Protein AF-A0A086ZD82-F1 (afdb_monomer)

Organism: NCBI:txid1437608

pLDDT: mean 82.08, std 9.77, range [43.41, 94.12]

Sequence (80 aa):
MRRYALGIVKTMHALRNRVAHHEPLVNGIPLPGENRRITLADAVQACFDLAMILDRDLYAWLMDDSTMKLVLEHEPQPNE

Secondary structure (DSSP, 8-state):
-HHHHHHHHHHHHHHHHHHHTT---TTSEEPTTSS-EE-HHHHHHHHHHHHHHH-HHHHHHHHHH-THHHHHHTSPPPP-

Structure (mmCIF, N/CA/C/O backbone):
data_AF-A0A086ZD82-F1
#
_entry.id   AF-A0A086ZD82-F1
#
loop_
_atom_site.group_PDB
_atom_site.id
_atom_site.type_symbol
_atom_site.label_atom_id
_atom_site.label_alt_id
_atom_site.label_comp_id
_atom_site.label_asym_id
_atom_site.label_entity_id
_atom_site.label_seq_id
_atom_site.pdbx_PDB_ins_code
_atom_site.Cartn_x
_atom_site.Cartn_y
_atom_site.Cartn_z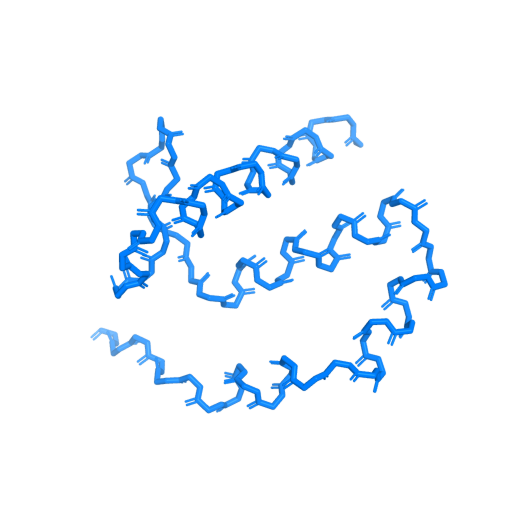
_atom_site.occupancy
_atom_site.B_iso_or_equiv
_atom_site.auth_seq_id
_atom_site.auth_comp_id
_atom_site.auth_asym_id
_atom_site.auth_atom_id
_atom_site.pdbx_PDB_model_num
ATOM 1 N N . MET A 1 1 ? 3.781 13.572 -11.426 1.00 64.38 1 MET A N 1
ATOM 2 C CA . MET A 1 1 ? 4.696 12.516 -10.935 1.00 64.38 1 MET A CA 1
ATOM 3 C C . MET A 1 1 ? 5.179 12.741 -9.495 1.00 64.38 1 MET A C 1
ATOM 5 O O . MET A 1 1 ? 4.761 11.999 -8.623 1.00 64.38 1 MET A O 1
ATOM 9 N N . ARG A 1 2 ? 5.992 13.772 -9.189 1.00 80.44 2 ARG A N 1
ATOM 10 C CA . ARG A 1 2 ? 6.615 13.950 -7.849 1.00 80.44 2 ARG A CA 1
ATOM 11 C C . ARG A 1 2 ? 5.638 14.010 -6.663 1.00 80.44 2 ARG A C 1
ATOM 13 O O . ARG A 1 2 ? 5.871 13.352 -5.660 1.00 80.44 2 ARG A O 1
ATOM 20 N N . ARG A 1 3 ? 4.544 14.776 -6.781 1.00 85.25 3 ARG A N 1
ATOM 21 C CA . ARG A 1 3 ? 3.517 14.881 -5.722 1.00 85.25 3 ARG A CA 1
ATOM 22 C C . ARG A 1 3 ? 2.790 13.557 -5.466 1.00 85.25 3 ARG A C 1
ATOM 24 O O . ARG A 1 3 ? 2.498 13.249 -4.321 1.00 85.25 3 ARG A O 1
ATOM 31 N N . TYR A 1 4 ? 2.550 12.787 -6.526 1.00 83.19 4 TYR A N 1
ATOM 32 C CA . TYR A 1 4 ? 1.904 11.476 -6.458 1.00 83.19 4 TYR A CA 1
ATOM 33 C C . TYR A 1 4 ? 2.787 10.461 -5.722 1.00 83.19 4 TYR A C 1
ATOM 35 O O . TYR A 1 4 ? 2.370 9.905 -4.713 1.00 83.19 4 TYR A O 1
ATOM 43 N N . ALA A 1 5 ? 4.052 10.332 -6.140 1.00 85.88 5 ALA A N 1
ATOM 44 C CA . ALA A 1 5 ? 5.018 9.460 -5.473 1.00 85.88 5 ALA A CA 1
ATOM 45 C C . ALA A 1 5 ? 5.230 9.844 -3.996 1.00 85.88 5 ALA A C 1
ATOM 47 O O . ALA A 1 5 ? 5.259 8.978 -3.127 1.00 85.88 5 ALA A O 1
ATOM 48 N N . LEU A 1 6 ? 5.313 11.146 -3.688 1.00 87.56 6 LEU A N 1
ATOM 49 C CA . LEU A 1 6 ? 5.408 11.622 -2.305 1.00 87.56 6 LEU A CA 1
ATOM 50 C C . LEU A 1 6 ? 4.174 11.240 -1.471 1.00 87.56 6 LEU A C 1
ATOM 52 O O . LEU A 1 6 ? 4.324 10.897 -0.301 1.00 87.56 6 LEU A O 1
ATOM 56 N N . GLY A 1 7 ? 2.974 11.305 -2.054 1.00 86.94 7 GLY A N 1
ATOM 57 C CA . GLY A 1 7 ? 1.742 10.864 -1.398 1.00 86.94 7 GLY A CA 1
ATOM 58 C C . GLY A 1 7 ? 1.800 9.386 -1.017 1.00 86.94 7 GLY A C 1
A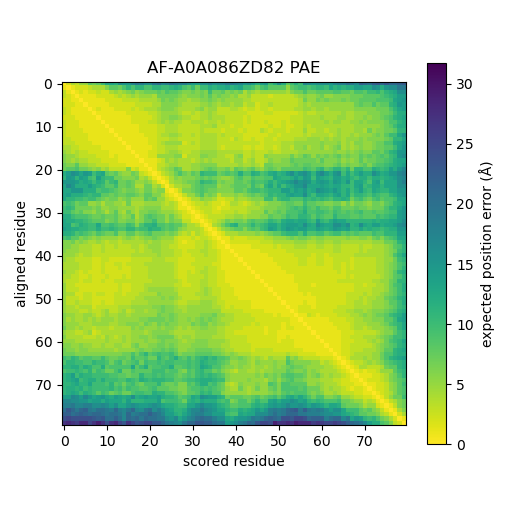TOM 59 O O . GLY A 1 7 ? 1.590 9.049 0.144 1.00 86.94 7 GLY A O 1
ATOM 60 N N . ILE A 1 8 ? 2.193 8.526 -1.958 1.00 88.12 8 ILE A N 1
ATOM 61 C CA . ILE A 1 8 ? 2.328 7.078 -1.733 1.00 88.12 8 ILE A CA 1
ATOM 62 C C . ILE A 1 8 ? 3.342 6.773 -0.628 1.00 88.12 8 ILE A C 1
ATOM 64 O O . ILE A 1 8 ? 3.042 6.028 0.302 1.00 88.12 8 ILE A O 1
ATOM 68 N N . VAL A 1 9 ? 4.526 7.394 -0.672 1.00 88.44 9 VAL A N 1
ATOM 69 C CA . VAL A 1 9 ? 5.567 7.179 0.347 1.00 88.44 9 VAL A CA 1
ATOM 70 C C . VAL A 1 9 ? 5.086 7.598 1.739 1.00 88.44 9 VAL A C 1
ATOM 72 O O . VAL A 1 9 ? 5.371 6.905 2.715 1.00 88.44 9 VAL A O 1
ATOM 75 N N . LYS A 1 10 ? 4.325 8.695 1.856 1.00 89.19 10 LYS A N 1
ATOM 76 C CA . LYS A 1 10 ? 3.737 9.120 3.137 1.00 89.19 10 LYS A CA 1
ATOM 77 C C . LYS A 1 10 ? 2.736 8.098 3.674 1.00 89.19 10 LYS A C 1
ATOM 79 O O . LYS A 1 10 ? 2.817 7.752 4.852 1.00 89.19 10 LYS A O 1
ATOM 84 N N . THR A 1 11 ? 1.847 7.591 2.819 1.00 88.00 11 THR A N 1
ATOM 85 C CA . THR A 1 11 ? 0.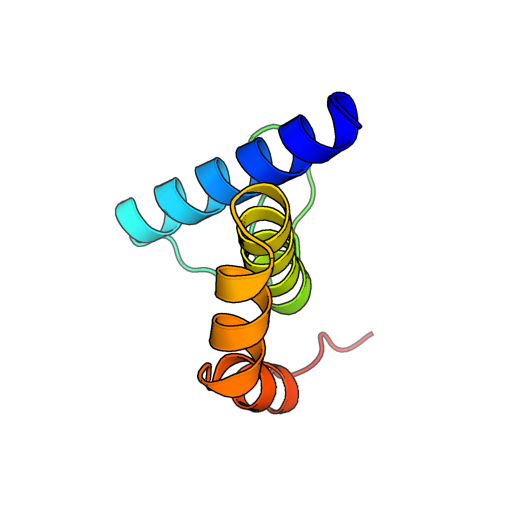894 6.532 3.178 1.00 88.00 11 THR A CA 1
ATOM 86 C C . THR A 1 11 ? 1.628 5.282 3.659 1.00 88.00 11 THR A C 1
ATOM 88 O O . THR A 1 11 ? 1.356 4.790 4.750 1.00 88.00 11 THR A O 1
ATOM 91 N N . MET A 1 12 ? 2.641 4.828 2.919 1.00 89.56 12 MET A N 1
ATOM 92 C CA . MET A 1 12 ? 3.437 3.650 3.277 1.00 89.56 12 MET A CA 1
ATOM 93 C C . MET A 1 12 ? 4.222 3.825 4.577 1.00 89.56 12 MET A C 1
ATOM 95 O O . MET A 1 12 ? 4.290 2.908 5.395 1.00 89.56 12 MET A O 1
ATOM 99 N N . HIS A 1 13 ? 4.774 5.013 4.817 1.00 88.62 13 HIS A N 1
ATOM 100 C CA . HIS A 1 13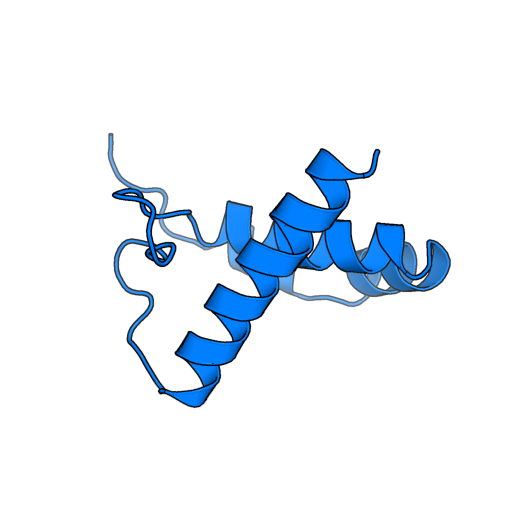 ? 5.456 5.312 6.070 1.00 88.62 13 HIS A CA 1
ATOM 101 C C . HIS A 1 13 ? 4.489 5.283 7.264 1.00 88.62 13 HIS A C 1
ATOM 103 O O . HIS A 1 13 ? 4.813 4.732 8.316 1.00 88.62 13 HIS A O 1
ATOM 109 N N . ALA A 1 14 ? 3.283 5.831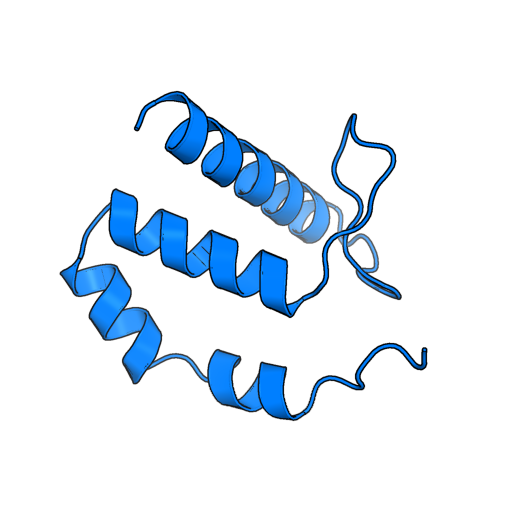 7.096 1.00 87.19 14 ALA A N 1
ATOM 110 C CA . ALA A 1 14 ? 2.233 5.774 8.107 1.00 87.19 14 ALA A CA 1
ATOM 111 C C . ALA A 1 14 ? 1.773 4.337 8.395 1.00 87.19 14 ALA A C 1
ATOM 113 O O . ALA A 1 14 ? 1.597 3.982 9.560 1.00 87.19 14 ALA A O 1
ATOM 114 N N . LEU A 1 15 ? 1.616 3.512 7.356 1.00 86.38 15 LEU A N 1
ATOM 115 C CA . LEU A 1 15 ? 1.268 2.094 7.475 1.00 86.38 15 LEU A CA 1
ATOM 116 C C . LEU A 1 15 ? 2.343 1.318 8.240 1.00 86.38 15 LEU A C 1
ATOM 118 O O . LEU A 1 15 ? 2.049 0.690 9.257 1.00 86.38 15 LEU A O 1
ATOM 122 N N . ARG A 1 16 ? 3.605 1.425 7.805 1.00 87.50 16 ARG A N 1
ATOM 123 C CA . ARG A 1 16 ? 4.743 0.746 8.442 1.00 87.50 16 ARG A CA 1
ATOM 124 C C . ARG A 1 16 ? 4.866 1.117 9.916 1.00 87.50 16 ARG A C 1
ATOM 126 O O . ARG A 1 16 ? 5.087 0.242 10.747 1.00 87.50 16 ARG A O 1
ATOM 133 N N . ASN A 1 17 ? 4.732 2.404 10.243 1.00 86.62 17 ASN A N 1
ATOM 134 C CA . ASN A 1 17 ? 4.812 2.863 11.627 1.00 86.62 17 ASN A CA 1
ATOM 135 C C . ASN A 1 17 ? 3.730 2.221 12.501 1.00 86.62 17 ASN A C 1
ATOM 137 O O . ASN A 1 17 ? 4.032 1.803 13.610 1.00 86.62 17 ASN A O 1
ATOM 141 N N . ARG A 1 18 ? 2.502 2.059 12.005 1.00 81.50 18 ARG A N 1
ATOM 142 C CA . ARG A 1 18 ? 1.423 1.428 12.781 1.00 81.50 18 ARG A CA 1
ATOM 143 C C . ARG A 1 18 ? 1.628 -0.047 13.034 1.00 81.50 18 ARG A C 1
ATOM 145 O O . ARG A 1 18 ? 1.417 -0.494 14.156 1.00 81.50 18 ARG A O 1
ATOM 152 N N . VAL A 1 19 ? 2.080 -0.778 12.018 1.00 80.50 19 VAL A N 1
ATOM 153 C CA . VAL A 1 19 ? 2.451 -2.189 12.176 1.00 80.50 19 VAL A CA 1
ATOM 154 C C . VAL A 1 19 ? 3.571 -2.321 13.209 1.00 80.50 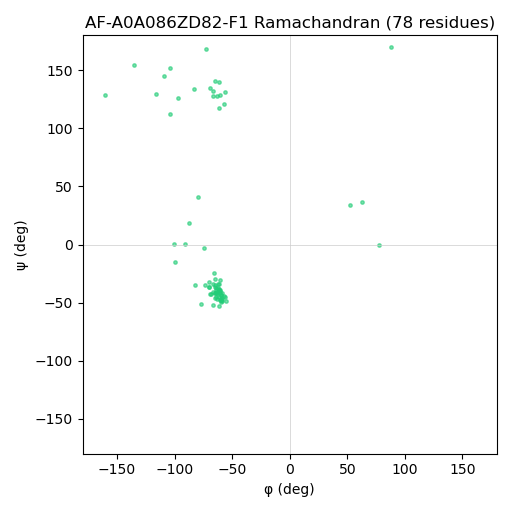19 VAL A C 1
ATOM 156 O O . VAL A 1 19 ? 3.480 -3.163 14.096 1.00 80.50 19 VAL A O 1
ATOM 159 N N . ALA A 1 20 ? 4.580 -1.445 13.153 1.00 83.56 20 ALA A N 1
ATOM 160 C CA . ALA A 1 20 ? 5.671 -1.419 14.128 1.00 83.56 20 ALA A CA 1
ATOM 161 C C . ALA A 1 20 ? 5.209 -1.061 15.554 1.00 83.56 20 ALA A C 1
ATOM 163 O O . ALA A 1 20 ? 5.814 -1.509 16.522 1.00 83.56 20 ALA A O 1
ATOM 164 N N . HIS A 1 21 ? 4.142 -0.271 15.689 1.00 83.50 21 HIS A N 1
ATOM 165 C CA . HIS A 1 21 ? 3.534 0.081 16.974 1.00 83.50 21 HIS A CA 1
ATOM 166 C C . HIS A 1 21 ? 2.421 -0.883 17.420 1.00 83.50 21 HIS A C 1
ATOM 168 O O . HIS A 1 21 ? 1.849 -0.678 18.487 1.00 83.50 21 HIS A O 1
ATOM 174 N N . HIS A 1 22 ? 2.124 -1.930 16.641 1.00 75.44 22 HIS A N 1
ATOM 175 C CA . HIS A 1 22 ? 1.011 -2.859 16.875 1.00 75.44 22 HIS A CA 1
ATOM 176 C C . HIS A 1 22 ? -0.351 -2.158 17.072 1.00 75.44 22 HIS A C 1
ATOM 178 O O . HIS A 1 22 ? -1.200 -2.625 17.832 1.00 75.44 22 HIS A O 1
ATOM 184 N N . GLU A 1 23 ? -0.577 -1.029 16.390 1.00 74.56 23 GLU A N 1
ATOM 185 C CA . GLU A 1 23 ? -1.853 -0.309 16.460 1.00 74.56 23 GLU A CA 1
ATOM 186 C C . GLU A 1 23 ? -2.978 -1.106 15.770 1.00 74.56 23 GLU A C 1
ATOM 188 O O . GLU A 1 23 ? -2.792 -1.569 14.639 1.00 74.56 23 GLU A O 1
ATOM 193 N N . PRO A 1 24 ? -4.170 -1.231 16.387 1.00 66.50 24 PRO A N 1
ATOM 194 C CA . PRO A 1 24 ? -5.309 -1.878 15.747 1.00 66.50 24 PRO A CA 1
ATOM 195 C C . PRO A 1 24 ? -5.755 -1.106 14.499 1.00 66.50 24 PRO A C 1
ATOM 197 O O . PRO A 1 24 ? -6.068 0.082 14.569 1.00 66.50 24 PRO A O 1
ATOM 200 N N . LEU A 1 25 ? -5.866 -1.804 13.367 1.00 70.50 25 LEU A N 1
ATOM 201 C CA . LEU A 1 25 ? -6.359 -1.252 12.094 1.00 70.50 25 LEU A CA 1
ATOM 202 C C . LEU A 1 25 ? -7.895 -1.334 11.962 1.00 70.50 25 LEU A C 1
ATOM 204 O O . LEU A 1 25 ? -8.445 -1.264 10.865 1.00 70.50 25 LEU A O 1
ATOM 208 N N . VAL A 1 26 ? -8.597 -1.510 13.087 1.00 66.00 26 VAL A N 1
ATOM 209 C CA . VAL A 1 26 ? -10.051 -1.708 13.132 1.00 66.00 26 VAL A CA 1
ATOM 210 C C . VAL A 1 26 ? -10.765 -0.431 12.675 1.00 66.00 26 VAL A C 1
ATOM 212 O O . VAL A 1 26 ? -10.468 0.671 13.155 1.00 66.00 26 VAL A O 1
ATOM 215 N N . ASN A 1 27 ? -11.735 -0.584 11.768 1.00 70.12 27 ASN A N 1
ATOM 216 C CA . ASN A 1 27 ? -12.478 0.497 11.104 1.00 70.12 27 ASN A CA 1
ATOM 217 C C . ASN A 1 27 ? -11.598 1.417 10.238 1.00 70.12 27 ASN A C 1
ATOM 219 O O . ASN A 1 27 ? -11.801 2.635 10.210 1.00 70.12 27 ASN A O 1
ATOM 223 N N . GLY A 1 28 ? -10.598 0.849 9.564 1.00 77.06 28 GLY A N 1
ATOM 224 C CA . GLY A 1 28 ? -9.714 1.570 8.655 1.00 77.06 28 GLY A CA 1
ATOM 225 C C . GLY A 1 28 ? -8.493 2.187 9.334 1.00 77.06 28 GLY A C 1
ATOM 226 O O . GLY A 1 28 ? -8.361 2.247 10.557 1.00 77.06 28 GLY A O 1
ATOM 227 N N . ILE A 1 29 ? -7.579 2.668 8.500 1.00 82.50 29 ILE A N 1
ATOM 228 C CA . ILE A 1 29 ? -6.234 3.076 8.885 1.00 82.50 29 ILE A CA 1
ATOM 229 C C . ILE A 1 29 ? -6.167 4.605 8.933 1.00 82.50 29 ILE A C 1
ATOM 231 O O . ILE A 1 29 ? -6.261 5.250 7.887 1.00 82.50 29 ILE A O 1
ATOM 235 N N . PRO A 1 30 ? -5.999 5.229 10.113 1.00 81.50 30 PRO A N 1
ATOM 236 C CA . PRO A 1 30 ? -5.874 6.681 10.194 1.00 81.50 30 PRO A CA 1
ATOM 237 C C . PRO A 1 30 ? -4.597 7.156 9.503 1.00 81.50 30 PRO A C 1
ATOM 239 O O . PRO A 1 30 ? -3.545 6.537 9.642 1.00 81.50 30 PRO A O 1
ATOM 242 N N . LEU A 1 31 ? -4.638 8.272 8.781 1.00 80.12 31 LEU A N 1
ATOM 243 C CA . LEU A 1 31 ? -3.427 8.873 8.222 1.00 80.12 31 LEU A CA 1
ATOM 244 C C . LEU A 1 31 ? -2.918 9.993 9.148 1.00 80.12 31 LEU A C 1
ATOM 246 O O . LEU A 1 31 ? -3.684 10.880 9.508 1.00 80.12 31 LEU A O 1
ATOM 250 N N . PRO A 1 32 ? -1.646 9.978 9.591 1.00 75.12 32 PRO A N 1
ATOM 251 C CA . PRO A 1 32 ? -1.115 11.004 10.482 1.00 75.12 32 PRO A CA 1
ATOM 252 C C . PRO A 1 32 ? -1.189 12.387 9.833 1.00 75.12 32 PRO A C 1
ATOM 254 O O . PRO A 1 32 ? -0.715 12.577 8.715 1.00 75.12 32 PRO A O 1
ATOM 257 N N . GLY A 1 33 ? -1.757 13.357 10.548 1.00 76.31 33 GLY A N 1
ATOM 258 C CA . GLY A 1 33 ? -1.923 14.724 10.045 1.00 76.31 33 GLY A CA 1
ATOM 259 C C . GLY A 1 33 ? -3.084 14.904 9.064 1.00 76.31 33 GLY A C 1
ATOM 260 O O . GLY A 1 33 ? -3.337 16.027 8.638 1.00 76.31 33 GLY A O 1
ATOM 261 N N . GLU A 1 34 ? -3.819 13.838 8.743 1.00 75.12 34 GLU A N 1
ATOM 262 C CA . GLU A 1 34 ? -5.052 13.907 7.970 1.00 75.12 34 GL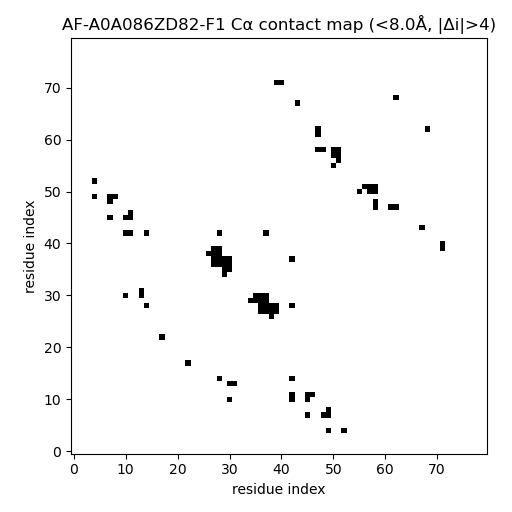U A CA 1
ATOM 263 C C . GLU A 1 34 ? -6.205 13.424 8.856 1.00 75.12 34 GLU A C 1
ATOM 265 O O . GLU A 1 34 ? -6.141 12.357 9.459 1.00 75.12 34 GLU A O 1
ATOM 270 N N . ASN A 1 35 ? -7.292 14.192 8.941 1.00 76.62 35 ASN A N 1
ATOM 271 C CA . ASN A 1 35 ? -8.465 13.799 9.729 1.00 76.62 35 ASN A CA 1
ATOM 272 C C . ASN A 1 35 ? -9.339 12.782 8.964 1.00 76.62 35 ASN A C 1
ATOM 274 O O . ASN A 1 35 ? -10.560 12.901 8.920 1.00 76.62 35 ASN A O 1
ATOM 278 N N . ARG A 1 36 ? -8.695 11.825 8.282 1.00 81.69 36 ARG A N 1
ATOM 279 C CA . ARG A 1 36 ? -9.336 10.761 7.506 1.00 81.69 36 ARG A CA 1
ATOM 280 C C . ARG A 1 36 ? -8.682 9.411 7.770 1.00 81.69 36 ARG A C 1
ATOM 282 O O . ARG A 1 36 ? -7.497 9.316 8.103 1.00 81.69 36 ARG A O 1
ATOM 289 N N . ARG A 1 37 ? -9.474 8.363 7.571 1.00 85.06 37 ARG A N 1
ATOM 290 C CA . ARG A 1 37 ? -9.037 6.969 7.562 1.00 85.06 37 ARG A CA 1
ATOM 291 C C . ARG A 1 37 ? -9.099 6.439 6.135 1.00 85.06 37 ARG A C 1
ATOM 293 O O . ARG A 1 37 ? -9.973 6.849 5.378 1.00 85.06 37 ARG A O 1
ATOM 300 N N . ILE A 1 38 ? -8.166 5.566 5.781 1.00 86.56 38 ILE A N 1
ATOM 301 C CA . ILE A 1 38 ? -8.184 4.830 4.515 1.00 86.56 38 ILE A CA 1
ATOM 302 C C . ILE A 1 38 ? -8.624 3.390 4.761 1.00 86.56 38 ILE A C 1
ATOM 304 O O . ILE A 1 38 ? -8.439 2.860 5.859 1.00 86.56 38 ILE A O 1
ATOM 308 N N . THR A 1 39 ? -9.227 2.767 3.758 1.00 86.12 39 THR A N 1
ATOM 309 C CA . THR A 1 39 ? -9.636 1.360 3.831 1.00 86.12 39 THR A CA 1
ATOM 310 C C . THR A 1 39 ? -8.422 0.428 3.755 1.00 86.12 39 THR A C 1
ATOM 312 O O . THR A 1 39 ? -7.313 0.861 3.417 1.00 86.12 39 THR A O 1
ATOM 315 N N . LEU A 1 40 ? -8.607 -0.865 4.048 1.00 83.25 40 LEU A N 1
ATOM 316 C CA . LEU A 1 40 ? -7.554 -1.850 3.790 1.00 83.25 40 LEU A CA 1
ATOM 317 C C . LEU A 1 40 ? -7.238 -1.933 2.289 1.00 83.25 40 LEU A C 1
ATOM 319 O O . LEU A 1 40 ? -6.069 -2.021 1.919 1.00 83.25 40 LEU A O 1
ATOM 323 N N . ALA A 1 41 ? -8.258 -1.821 1.432 1.00 84.94 41 ALA A N 1
ATOM 324 C CA . ALA A 1 41 ? -8.100 -1.794 -0.021 1.00 84.94 41 ALA A CA 1
ATOM 325 C C . ALA A 1 41 ? -7.196 -0.641 -0.483 1.00 84.94 41 ALA A C 1
ATOM 327 O O . ALA A 1 41 ? -6.251 -0.868 -1.235 1.00 84.94 41 ALA A O 1
ATOM 328 N N . ASP A 1 42 ? -7.414 0.571 0.035 1.00 87.31 42 ASP A N 1
ATOM 329 C CA . ASP A 1 42 ? -6.566 1.732 -0.262 1.00 87.31 42 ASP A CA 1
ATOM 330 C C . ASP A 1 42 ? -5.112 1.514 0.177 1.00 87.31 42 ASP A C 1
ATOM 332 O O . ASP A 1 42 ? -4.170 1.918 -0.506 1.00 87.31 42 ASP A O 1
ATOM 336 N N . ALA A 1 43 ? -4.912 0.880 1.334 1.00 87.06 43 ALA A N 1
ATOM 337 C CA . ALA A 1 43 ? -3.584 0.599 1.862 1.00 87.06 43 ALA A CA 1
ATOM 338 C C . ALA A 1 43 ? -2.842 -0.452 1.026 1.00 87.06 43 ALA A C 1
ATOM 340 O O . ALA A 1 43 ? -1.667 -0.267 0.712 1.00 87.06 43 ALA A O 1
ATOM 341 N N . VAL A 1 44 ? -3.534 -1.519 0.622 1.00 87.94 44 VAL A N 1
ATOM 342 C CA . VAL A 1 44 ? -2.997 -2.539 -0.286 1.00 87.94 44 VAL A CA 1
ATOM 343 C C . VAL A 1 44 ? -2.674 -1.925 -1.650 1.00 87.94 44 VAL A C 1
ATOM 345 O O . VAL A 1 44 ? -1.591 -2.166 -2.184 1.00 87.94 44 VAL A O 1
ATOM 348 N N . GLN A 1 45 ? -3.545 -1.064 -2.180 1.00 89.38 45 GLN A N 1
ATOM 349 C CA . GLN A 1 45 ? -3.276 -0.346 -3.423 1.00 89.38 45 GLN A CA 1
ATOM 350 C C . GLN A 1 45 ? -2.034 0.548 -3.301 1.00 89.38 45 GLN A C 1
ATOM 352 O O . GLN A 1 45 ? -1.191 0.539 -4.193 1.00 89.38 45 GLN A O 1
ATOM 357 N N . ALA A 1 46 ? -1.847 1.250 -2.179 1.00 90.25 46 ALA A N 1
ATOM 358 C CA . ALA A 1 46 ? -0.648 2.059 -1.953 1.00 90.25 46 ALA A CA 1
ATOM 359 C C . ALA A 1 46 ? 0.647 1.219 -1.924 1.00 90.25 46 ALA A C 1
ATOM 361 O O . ALA A 1 46 ? 1.689 1.690 -2.393 1.00 90.25 46 ALA A O 1
ATOM 362 N N . CYS A 1 47 ? 0.595 -0.022 -1.421 1.00 89.75 47 CYS A N 1
ATOM 363 C CA . CYS A 1 47 ? 1.717 -0.965 -1.498 1.00 89.75 47 CYS A CA 1
ATOM 364 C C . CYS A 1 47 ? 2.049 -1.317 -2.953 1.00 89.75 47 CYS A C 1
ATOM 366 O O . CYS A 1 47 ? 3.215 -1.275 -3.351 1.00 89.75 47 CYS A O 1
ATOM 368 N N . PHE A 1 48 ? 1.028 -1.627 -3.752 1.00 91.56 48 PHE A N 1
ATOM 369 C CA . PHE A 1 48 ? 1.180 -1.942 -5.169 1.00 91.56 48 PHE A CA 1
ATOM 370 C C . PHE A 1 48 ? 1.686 -0.746 -5.984 1.00 91.56 48 PHE A C 1
ATOM 372 O O . PHE A 1 48 ? 2.591 -0.896 -6.805 1.00 91.56 48 PHE A O 1
ATOM 379 N N . ASP A 1 49 ? 1.180 0.456 -5.715 1.00 91.44 49 ASP A N 1
ATOM 380 C CA . ASP A 1 49 ? 1.638 1.674 -6.378 1.00 91.44 49 ASP A CA 1
ATOM 381 C C . ASP A 1 49 ? 3.104 1.978 -6.046 1.00 91.44 49 ASP A C 1
ATOM 383 O O . ASP A 1 49 ? 3.860 2.411 -6.919 1.00 91.44 49 ASP A O 1
ATOM 387 N N . LEU A 1 50 ? 3.535 1.729 -4.800 1.00 91.62 50 LEU A N 1
ATOM 388 C CA . LEU A 1 50 ? 4.944 1.844 -4.428 1.00 91.62 50 LEU A CA 1
ATOM 389 C C . LEU A 1 50 ? 5.794 0.814 -5.175 1.00 91.62 50 LEU A C 1
ATOM 391 O O . LEU A 1 50 ? 6.830 1.190 -5.721 1.00 91.62 50 LEU A O 1
ATOM 395 N N . ALA A 1 51 ? 5.360 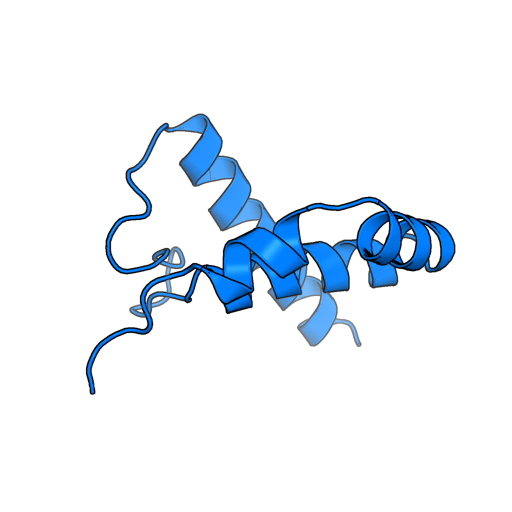-0.450 -5.229 1.00 92.31 51 ALA A N 1
ATOM 396 C CA . ALA A 1 51 ? 6.052 -1.490 -5.983 1.00 92.31 51 ALA A CA 1
ATOM 397 C C . ALA A 1 51 ? 6.224 -1.068 -7.448 1.00 92.31 51 ALA A C 1
ATOM 399 O O . ALA A 1 51 ? 7.347 -1.044 -7.929 1.00 92.31 51 ALA A O 1
ATOM 400 N N . MET A 1 52 ? 5.162 -0.588 -8.102 1.00 92.88 52 MET A N 1
ATOM 401 C CA . MET A 1 52 ? 5.198 -0.123 -9.494 1.00 92.88 52 MET A CA 1
ATOM 402 C C . MET A 1 52 ? 6.143 1.071 -9.711 1.00 92.88 52 MET A C 1
ATOM 404 O O . MET A 1 52 ? 6.740 1.199 -10.782 1.00 92.88 52 MET A O 1
ATOM 408 N N . ILE A 1 53 ? 6.268 1.969 -8.726 1.00 91.88 53 ILE A N 1
ATOM 409 C CA . ILE A 1 53 ? 7.210 3.098 -8.780 1.00 91.88 53 ILE A CA 1
ATOM 410 C C . ILE A 1 53 ? 8.662 2.621 -8.660 1.00 91.88 53 ILE A C 1
ATOM 412 O O . ILE A 1 53 ? 9.537 3.223 -9.284 1.00 91.88 53 ILE A O 1
ATOM 416 N N . LEU A 1 54 ? 8.919 1.594 -7.847 1.00 91.44 54 LEU A N 1
ATOM 417 C CA . LEU A 1 54 ? 10.256 1.039 -7.634 1.00 91.44 54 LEU A CA 1
ATOM 418 C C . LEU A 1 54 ? 10.692 0.163 -8.811 1.00 91.44 54 LEU A C 1
ATOM 420 O O . LEU A 1 54 ? 11.783 0.362 -9.339 1.00 91.44 54 LEU A O 1
ATOM 424 N N . ASP A 1 55 ? 9.842 -0.784 -9.204 1.00 94.12 55 ASP A N 1
ATOM 425 C CA . ASP A 1 55 ? 10.108 -1.776 -10.239 1.00 94.12 55 ASP A CA 1
ATOM 426 C C . ASP A 1 55 ? 8.786 -2.381 -10.765 1.00 94.12 55 ASP A C 1
ATOM 428 O O . ASP A 1 55 ? 7.929 -2.849 -10.011 1.00 94.12 55 ASP A O 1
ATOM 432 N N . ARG A 1 56 ? 8.611 -2.385 -12.090 1.00 91.75 56 ARG A N 1
ATOM 433 C CA . ARG A 1 56 ? 7.401 -2.923 -12.728 1.00 91.75 56 ARG A CA 1
ATOM 434 C C . ARG A 1 56 ? 7.311 -4.443 -12.632 1.00 91.75 56 ARG A C 1
ATOM 436 O O . ARG A 1 56 ? 6.198 -4.955 -12.520 1.00 91.75 56 ARG A O 1
ATOM 443 N N . ASP A 1 57 ? 8.443 -5.137 -12.644 1.00 93.69 57 ASP A N 1
ATOM 444 C CA . ASP A 1 57 ? 8.489 -6.594 -12.544 1.00 93.69 57 ASP A CA 1
ATOM 445 C C . ASP A 1 57 ? 8.183 -7.030 -11.109 1.00 93.69 57 ASP A C 1
ATOM 447 O O . ASP A 1 57 ? 7.470 -8.010 -10.897 1.00 93.69 57 ASP A O 1
ATOM 451 N N . LEU A 1 58 ? 8.612 -6.239 -10.117 1.00 90.44 58 LEU A N 1
ATOM 452 C CA . LEU A 1 58 ? 8.205 -6.428 -8.723 1.00 90.44 58 LEU A CA 1
ATOM 453 C C . LEU A 1 58 ? 6.694 -6.265 -8.554 1.00 90.44 58 LEU A C 1
ATOM 455 O O . LEU A 1 58 ? 6.072 -7.073 -7.874 1.00 90.44 58 LEU A O 1
ATOM 459 N N . TYR A 1 59 ? 6.097 -5.232 -9.156 1.00 92.38 59 TYR A N 1
ATOM 460 C CA . TYR A 1 59 ? 4.644 -5.049 -9.120 1.00 92.38 59 TYR A CA 1
ATOM 461 C C . TYR A 1 59 ? 3.903 -6.237 -9.742 1.00 92.38 59 TYR A C 1
ATOM 463 O O . TYR A 1 59 ? 2.968 -6.748 -9.128 1.00 92.38 59 TYR A O 1
ATOM 471 N N . ALA A 1 60 ? 4.330 -6.685 -10.927 1.00 90.69 60 ALA A N 1
ATOM 472 C CA . ALA A 1 60 ? 3.716 -7.818 -11.612 1.00 90.69 60 ALA A CA 1
ATOM 473 C C . ALA A 1 60 ? 3.817 -9.099 -10.772 1.00 90.69 60 ALA A C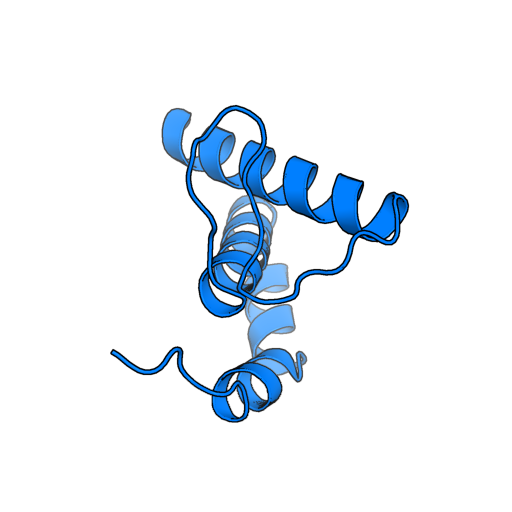 1
ATOM 475 O O . ALA A 1 60 ? 2.807 -9.753 -10.525 1.00 90.69 60 ALA A O 1
ATOM 476 N N . TRP A 1 61 ? 5.009 -9.397 -10.246 1.00 92.31 61 TRP A N 1
ATOM 477 C CA . TRP A 1 61 ? 5.213 -10.538 -9.359 1.00 92.31 61 TRP A CA 1
ATOM 478 C C . TRP A 1 61 ? 4.342 -10.449 -8.098 1.00 92.31 61 TRP A C 1
ATOM 480 O O . TRP A 1 61 ? 3.700 -11.425 -7.723 1.00 92.31 61 TRP A O 1
ATOM 490 N N . LEU A 1 62 ? 4.252 -9.271 -7.472 1.00 89.62 62 LEU A N 1
ATOM 491 C CA . LEU A 1 62 ? 3.438 -9.078 -6.272 1.00 89.62 62 LEU A CA 1
ATOM 492 C C . LEU A 1 62 ? 1.941 -9.265 -6.558 1.00 89.62 62 LEU A C 1
ATOM 494 O O . LEU A 1 62 ? 1.218 -9.737 -5.690 1.00 89.62 62 LEU A O 1
ATOM 498 N N . MET A 1 63 ? 1.457 -8.882 -7.739 1.00 86.12 63 MET A N 1
ATOM 499 C CA . MET A 1 63 ? 0.056 -9.077 -8.128 1.00 86.12 63 MET A CA 1
ATOM 500 C C . MET A 1 63 ? -0.288 -10.551 -8.367 1.00 86.12 63 MET A C 1
ATOM 502 O O . MET A 1 63 ? -1.395 -10.967 -8.025 1.00 86.12 63 MET A O 1
ATOM 506 N N . ASP A 1 64 ? 0.647 -11.320 -8.926 1.00 87.56 64 ASP A N 1
ATOM 507 C CA . ASP A 1 64 ? 0.438 -12.732 -9.260 1.00 87.56 64 ASP A CA 1
ATOM 508 C C . ASP A 1 64 ? 0.643 -13.665 -8.055 1.00 87.56 64 ASP A C 1
ATOM 510 O O . ASP A 1 64 ? -0.062 -14.666 -7.929 1.00 87.56 64 ASP A O 1
ATOM 514 N N . ASP A 1 65 ? 1.580 -13.339 -7.159 1.00 86.69 65 ASP A N 1
ATOM 515 C CA . ASP A 1 65 ? 1.992 -14.222 -6.055 1.00 86.69 65 ASP A CA 1
ATOM 516 C C . ASP A 1 65 ? 1.337 -13.863 -4.704 1.00 86.69 65 ASP A C 1
ATOM 518 O O . ASP A 1 65 ? 1.330 -14.656 -3.761 1.00 86.69 65 ASP A O 1
ATOM 522 N N . SER A 1 66 ? 0.745 -12.670 -4.579 1.00 83.31 66 SER A N 1
ATOM 523 C CA . SER A 1 66 ? 0.130 -12.227 -3.324 1.00 83.31 66 SER A CA 1
ATOM 524 C C . SER A 1 66 ? -1.297 -12.742 -3.139 1.00 83.31 66 SER A C 1
ATOM 526 O O . SER A 1 66 ? -2.175 -12.563 -3.983 1.00 83.31 66 SER A O 1
ATOM 528 N N . THR A 1 67 ? -1.594 -13.249 -1.941 1.00 84.88 67 THR A N 1
ATOM 529 C CA . THR A 1 67 ? -2.964 -13.586 -1.519 1.00 84.88 67 THR A CA 1
ATOM 530 C C . THR A 1 67 ? -3.817 -12.358 -1.191 1.00 84.88 67 THR A C 1
ATOM 532 O O . THR A 1 67 ? -5.003 -12.504 -0.896 1.00 84.88 67 THR A O 1
ATOM 535 N N . MET A 1 68 ? -3.263 -11.139 -1.253 1.00 80.31 68 MET A N 1
ATOM 536 C CA . MET A 1 68 ? -3.987 -9.921 -0.867 1.00 80.31 68 MET A CA 1
ATOM 537 C C . MET A 1 68 ? -5.241 -9.678 -1.703 1.00 80.31 68 MET A C 1
ATOM 539 O O . MET A 1 68 ? -6.218 -9.163 -1.172 1.00 80.31 68 MET A O 1
ATOM 543 N N . LYS A 1 69 ? -5.265 -10.109 -2.969 1.00 72.94 69 LYS A N 1
ATOM 544 C CA . LYS A 1 69 ? -6.480 -10.043 -3.790 1.00 72.94 69 LYS A CA 1
ATOM 545 C C . LYS A 1 69 ? -7.632 -10.841 -3.164 1.00 72.94 69 LYS A C 1
ATOM 547 O O . LYS A 1 69 ? -8.728 -10.315 -3.021 1.00 72.94 69 LYS A O 1
ATOM 552 N N . LEU A 1 70 ? -7.354 -12.066 -2.716 1.00 76.62 70 LEU A N 1
ATOM 553 C CA . LEU A 1 70 ? -8.337 -12.918 -2.041 1.00 76.62 70 LEU A CA 1
ATOM 554 C C . LEU A 1 70 ? -8.743 -12.335 -0.685 1.00 76.62 70 LEU A C 1
ATOM 556 O O . LEU A 1 70 ? -9.916 -12.356 -0.336 1.00 76.62 70 LEU A O 1
ATOM 560 N N . VAL A 1 71 ? -7.793 -11.793 0.079 1.00 79.25 71 VAL A N 1
ATOM 561 C CA . VAL A 1 71 ? -8.085 -11.184 1.387 1.00 79.25 71 VAL A CA 1
ATOM 562 C C . VAL A 1 71 ? -9.006 -9.969 1.241 1.00 79.25 71 VAL A C 1
ATOM 564 O O . VAL A 1 71 ? -9.948 -9.836 2.015 1.00 79.25 71 VAL A O 1
ATOM 567 N N . LEU A 1 72 ? -8.788 -9.125 0.227 1.00 76.50 72 LEU A N 1
ATOM 568 C CA . LEU A 1 72 ? -9.647 -7.970 -0.050 1.00 76.50 72 LEU A CA 1
ATOM 569 C C . LEU A 1 72 ? -11.062 -8.366 -0.491 1.00 76.50 72 LEU A C 1
ATOM 571 O O . LEU A 1 72 ? -12.015 -7.679 -0.143 1.00 76.50 72 LEU A O 1
ATOM 575 N N . GLU A 1 73 ? -11.220 -9.474 -1.217 1.00 78.75 73 GLU A N 1
ATOM 576 C CA . GLU A 1 73 ? -12.542 -10.000 -1.590 1.00 78.75 73 GLU A CA 1
ATOM 577 C C . GLU A 1 73 ? -13.354 -10.484 -0.374 1.00 78.75 73 GLU A C 1
ATOM 579 O O . GLU A 1 73 ? -14.582 -10.500 -0.424 1.00 78.75 73 GLU A O 1
ATOM 584 N N . HIS A 1 74 ? -12.681 -10.854 0.721 1.00 74.19 74 HIS A N 1
ATOM 585 C CA . HIS A 1 74 ? -13.304 -11.316 1.966 1.00 74.19 74 HIS A CA 1
ATOM 586 C C . HIS A 1 74 ? -13.376 -10.228 3.049 1.00 74.19 74 HIS A C 1
ATOM 588 O O . HIS A 1 74 ? -13.868 -10.501 4.148 1.00 74.19 74 HIS A O 1
ATOM 594 N N . GLU A 1 75 ? -12.895 -9.010 2.778 1.00 69.81 75 GLU A N 1
ATOM 595 C CA . GLU A 1 75 ? -13.061 -7.903 3.717 1.00 69.81 75 GLU A CA 1
ATOM 596 C C . GLU A 1 75 ? -14.546 -7.528 3.816 1.00 69.81 75 GLU A C 1
ATOM 598 O O . GLU A 1 75 ? -15.194 -7.282 2.792 1.00 69.81 75 GLU A O 1
ATOM 603 N N . PRO A 1 76 ? -15.106 -7.455 5.036 1.00 66.12 76 PRO A N 1
ATOM 604 C CA . PRO A 1 76 ? -16.448 -6.936 5.218 1.00 66.12 76 PRO A CA 1
ATOM 605 C C . PRO A 1 76 ? -16.466 -5.483 4.746 1.00 66.12 76 PRO A C 1
ATOM 607 O O . PRO A 1 76 ? -15.767 -4.631 5.298 1.00 66.12 76 PRO A O 1
ATOM 610 N N . GLN A 1 77 ? -17.258 -5.203 3.711 1.00 62.78 77 GLN A N 1
ATOM 611 C CA . GLN A 1 77 ? -17.417 -3.834 3.242 1.00 62.78 77 GLN A CA 1
ATOM 612 C C . GLN A 1 77 ? -18.014 -2.983 4.370 1.00 62.78 77 GLN A C 1
ATOM 614 O O . GLN A 1 77 ? -18.888 -3.468 5.098 1.00 62.78 77 GLN A O 1
ATOM 619 N N . PRO A 1 78 ? -17.552 -1.734 4.554 1.00 57.09 78 PRO A N 1
ATOM 620 C CA . PRO A 1 78 ? -18.203 -0.830 5.485 1.00 57.09 78 PRO A CA 1
ATOM 621 C C . PRO A 1 78 ? -19.668 -0.701 5.059 1.00 57.09 78 PRO A C 1
ATOM 623 O O . PRO A 1 78 ? -19.937 -0.326 3.921 1.00 57.09 78 PRO A O 1
ATOM 626 N N . ASN A 1 79 ? -20.598 -1.056 5.947 1.00 53.22 79 ASN A N 1
ATOM 627 C CA . ASN A 1 79 ? -22.017 -0.799 5.716 1.00 53.22 79 ASN A CA 1
ATOM 628 C C . ASN A 1 79 ? -22.203 0.711 5.477 1.00 53.22 79 ASN A C 1
ATOM 630 O O . ASN A 1 79 ? -21.652 1.506 6.245 1.00 53.22 79 ASN A O 1
ATOM 634 N N . GLU A 1 80 ? -22.928 1.068 4.410 1.00 43.41 80 GLU A N 1
ATOM 635 C CA . GLU A 1 80 ? -23.314 2.452 4.075 1.00 43.41 80 GLU A CA 1
ATOM 636 C C . GLU A 1 80 ? -24.029 3.173 5.228 1.00 43.41 80 GLU A C 1
ATOM 638 O O . GLU A 1 80 ? -24.829 2.525 5.948 1.00 43.41 80 GLU A O 1
#

Solvent-accessible surface area (backbone atoms only — not comparable to full-atom values): 4828 Å² total; per-residue (Å²): 108,72,70,58,56,52,51,39,53,52,53,51,52,50,52,52,51,33,64,76,67,68,56,82,60,74,93,32,42,72,41,87,98,45,102,49,62,41,49,68,66,56,52,54,48,40,52,47,53,48,32,47,72,75,34,59,66,56,27,52,50,49,65,75,73,43,64,60,66,63,54,59,74,67,50,83,73,80,79,131

Radius of gyration: 13.28 Å; Cα contacts (8 Å, |Δi|>4): 49; chains: 1; bounding box: 34×29×30 Å

Foldseek 3Di:
DVVVLVVLVQLQVQVVVCVVVVPDCPPARDRVPDPDGDHPVVSVVSVLVNLCVVDVVSSVCCVVVPCVVVVVVPDDDPDD

Mean predicted aligned error: 6.31 Å